Protein AF-A0A183NYF2-F1 (afdb_monomer_lite)

pLDDT: mean 87.05, std 7.38, range [64.56, 96.25]

Radius of gyration: 13.94 Å; chains: 1; bounding box: 38×16×32 Å

Structure (mmCIF, N/CA/C/O backbone):
data_AF-A0A183NYF2-F1
#
_entry.id   AF-A0A183NYF2-F1
#
loop_
_atom_site.group_PDB
_atom_site.id
_atom_site.type_symbol
_atom_site.label_atom_id
_atom_site.label_alt_id
_atom_site.label_comp_id
_atom_site.label_asym_id
_atom_site.label_entity_id
_atom_site.label_seq_id
_atom_site.pdbx_PDB_ins_code
_atom_site.Cartn_x
_atom_site.Cartn_y
_atom_site.Cartn_z
_atom_site.occupancy
_atom_site.B_iso_or_equiv
_atom_site.auth_seq_id
_atom_site.auth_comp_id
_atom_site.auth_asym_id
_atom_site.auth_atom_id
_atom_site.pdbx_PDB_model_num
ATOM 1 N N . VAL A 1 1 ? -7.618 -0.003 1.461 1.00 83.69 1 VAL A N 1
ATOM 2 C CA . VAL A 1 1 ? -6.424 0.173 0.604 1.00 83.69 1 VAL A CA 1
ATOM 3 C C . VAL A 1 1 ? -6.799 1.147 -0.493 1.00 83.69 1 VAL A C 1
ATOM 5 O O . VAL A 1 1 ? -7.841 0.964 -1.107 1.00 83.69 1 VAL A O 1
ATOM 8 N N . ILE A 1 2 ? -6.018 2.202 -0.671 1.00 88.94 2 ILE A N 1
ATOM 9 C CA . ILE A 1 2 ? -6.203 3.251 -1.670 1.00 88.94 2 ILE A CA 1
ATOM 10 C C . ILE A 1 2 ? -5.015 3.151 -2.621 1.00 88.94 2 ILE A C 1
ATOM 12 O O . ILE A 1 2 ? -3.870 3.218 -2.186 1.00 88.94 2 ILE A O 1
ATOM 16 N N . ILE A 1 3 ? -5.278 2.989 -3.914 1.00 90.88 3 ILE A N 1
ATOM 17 C CA . ILE A 1 3 ? -4.232 2.890 -4.933 1.00 90.88 3 ILE A CA 1
ATOM 18 C C . ILE A 1 3 ? -4.341 4.122 -5.820 1.00 90.88 3 ILE A C 1
ATOM 20 O O . ILE A 1 3 ? -5.381 4.367 -6.430 1.00 90.88 3 ILE A O 1
ATOM 24 N N . LYS A 1 4 ? -3.271 4.911 -5.877 1.00 92.75 4 LYS A N 1
ATOM 25 C CA . LYS A 1 4 ? -3.146 6.062 -6.771 1.00 92.75 4 LYS A CA 1
ATOM 26 C C . LYS A 1 4 ? -1.989 5.816 -7.721 1.00 92.75 4 LYS A C 1
ATOM 28 O O . LYS A 1 4 ? -0.913 5.402 -7.303 1.00 92.75 4 LYS A O 1
ATOM 33 N N . ARG A 1 5 ? -2.188 6.104 -9.003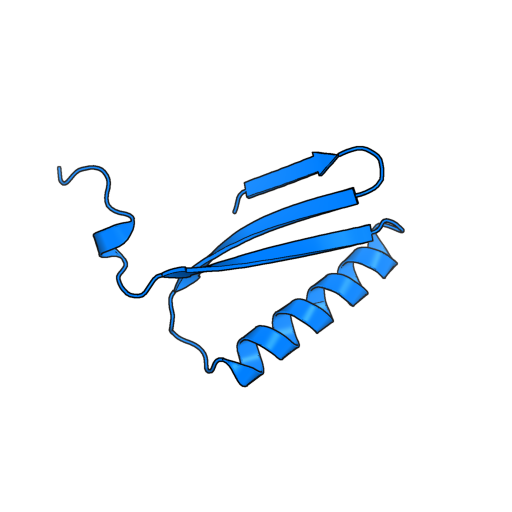 1.00 91.12 5 ARG A N 1
ATOM 34 C CA . ARG A 1 5 ? -1.125 6.041 -10.006 1.00 91.12 5 ARG A CA 1
ATOM 35 C C . ARG A 1 5 ? -0.885 7.435 -10.556 1.00 91.12 5 ARG A C 1
ATOM 37 O O . ARG A 1 5 ? -1.819 8.079 -11.022 1.00 91.12 5 ARG A O 1
ATOM 44 N N . GLN A 1 6 ? 0.359 7.889 -10.492 1.00 91.25 6 GLN A N 1
ATOM 45 C CA . GLN A 1 6 ? 0.786 9.155 -11.070 1.00 91.25 6 GLN A CA 1
ATOM 46 C C . GLN A 1 6 ? 2.006 8.886 -11.946 1.00 91.25 6 GLN A C 1
ATOM 48 O O . GLN A 1 6 ? 3.072 8.527 -11.447 1.00 91.25 6 GLN A O 1
ATOM 53 N N . CYS A 1 7 ? 1.842 9.033 -13.260 1.00 90.56 7 CYS A N 1
ATOM 54 C CA . CYS A 1 7 ? 2.863 8.670 -14.245 1.00 90.56 7 CYS A CA 1
ATOM 55 C C . CYS A 1 7 ? 3.380 7.228 -14.015 1.00 90.56 7 CYS A C 1
ATOM 57 O O . CYS A 1 7 ? 2.585 6.286 -13.951 1.00 90.56 7 CYS A O 1
ATOM 59 N N . ASN A 1 8 ? 4.700 7.056 -13.868 1.00 90.31 8 ASN A N 1
ATOM 60 C CA . ASN A 1 8 ? 5.348 5.766 -13.603 1.00 90.31 8 ASN A CA 1
ATOM 61 C C . ASN A 1 8 ? 5.502 5.442 -12.102 1.00 90.31 8 ASN A C 1
ATOM 63 O O . ASN A 1 8 ? 6.281 4.565 -11.734 1.00 90.31 8 ASN A O 1
ATOM 67 N N . VAL A 1 9 ? 4.803 6.172 -11.230 1.00 91.62 9 VAL A N 1
ATOM 68 C CA . VAL A 1 9 ? 4.828 5.942 -9.784 1.00 91.62 9 VAL A CA 1
ATOM 69 C C . VAL A 1 9 ? 3.474 5.418 -9.331 1.00 91.62 9 VAL A C 1
ATOM 71 O O . VAL A 1 9 ? 2.435 6.049 -9.556 1.00 91.62 9 VAL A O 1
ATOM 74 N N . ILE A 1 10 ? 3.487 4.270 -8.663 1.00 93.81 10 ILE A N 1
ATOM 75 C CA . ILE A 1 10 ? 2.309 3.712 -8.002 1.00 93.81 10 ILE A CA 1
ATOM 76 C C . ILE A 1 10 ? 2.426 4.029 -6.516 1.00 93.81 10 ILE A C 1
ATOM 78 O O . ILE A 1 10 ? 3.379 3.622 -5.861 1.00 93.81 10 ILE A O 1
ATOM 82 N N . ARG A 1 11 ? 1.455 4.767 -5.984 1.00 92.62 11 ARG A N 1
ATOM 83 C CA . ARG A 1 11 ? 1.324 5.033 -4.553 1.00 92.62 11 ARG A CA 1
ATOM 84 C C . ARG A 1 11 ? 0.235 4.148 -3.976 1.00 92.62 11 ARG A C 1
ATOM 86 O O . ARG A 1 11 ? -0.931 4.256 -4.363 1.00 92.62 11 ARG A O 1
ATOM 93 N N . VAL A 1 12 ? 0.615 3.279 -3.053 1.00 92.38 12 VAL A N 1
ATOM 94 C CA . VAL A 1 12 ? -0.301 2.387 -2.347 1.00 92.38 12 VAL A CA 1
ATOM 95 C C . VAL A 1 12 ? -0.421 2.890 -0.919 1.00 92.38 12 VAL A C 1
ATOM 97 O O . VAL A 1 12 ? 0.511 2.768 -0.134 1.00 92.38 12 VAL A O 1
ATOM 100 N N . ALA A 1 13 ? -1.570 3.468 -0.587 1.00 90.62 13 ALA A N 1
ATOM 101 C CA . ALA A 1 13 ? -1.861 3.947 0.752 1.00 90.62 13 ALA A CA 1
ATOM 102 C C . ALA A 1 13 ? -2.800 2.980 1.475 1.00 90.62 13 ALA A C 1
ATOM 104 O O . ALA A 1 13 ? -3.812 2.535 0.923 1.00 90.62 13 ALA A O 1
ATOM 105 N N . PHE A 1 14 ? -2.511 2.643 2.725 1.00 88.25 14 PHE A N 1
ATOM 106 C CA . PHE A 1 14 ? -3.428 1.832 3.520 1.00 88.25 14 PHE A CA 1
ATOM 107 C C . PHE A 1 14 ? -3.351 2.153 5.007 1.00 88.25 14 PHE A C 1
ATOM 109 O O . PHE A 1 14 ? -2.337 2.611 5.529 1.00 88.25 14 PHE A O 1
ATOM 116 N N . LEU A 1 15 ? -4.478 1.905 5.671 1.00 88.19 15 LEU A N 1
ATOM 117 C CA . LEU A 1 15 ? -4.618 2.037 7.111 1.00 88.19 15 LEU A CA 1
ATOM 118 C C . LEU A 1 15 ? -4.280 0.688 7.736 1.00 88.19 15 LEU A C 1
ATOM 120 O O . LEU A 1 15 ? -4.936 -0.312 7.435 1.00 88.19 15 LEU A O 1
ATOM 124 N N . LEU A 1 16 ? -3.252 0.662 8.578 1.00 85.44 16 LEU A N 1
ATOM 125 C CA . LEU A 1 16 ? -2.843 -0.532 9.305 1.00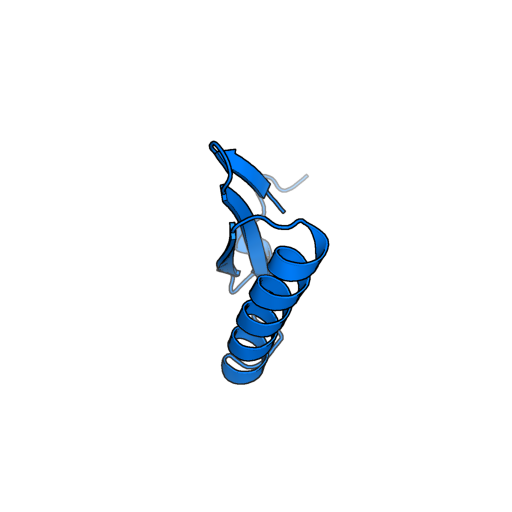 85.44 16 LEU A CA 1
ATOM 126 C C . LEU A 1 16 ? -3.288 -0.409 10.763 1.00 85.44 16 LEU A C 1
ATOM 128 O O . LEU A 1 16 ? -3.002 0.584 11.433 1.00 85.44 16 LEU A O 1
ATOM 132 N N . LEU A 1 17 ? -3.966 -1.438 11.268 1.00 84.50 17 LEU A N 1
ATOM 133 C CA . LEU A 1 17 ? -4.233 -1.550 12.698 1.00 84.50 17 LEU A CA 1
ATOM 134 C C . LEU A 1 17 ? -2.913 -1.848 13.422 1.00 84.50 17 LEU A C 1
ATOM 136 O O . LEU A 1 17 ? -2.150 -2.701 12.962 1.00 84.50 17 LEU A O 1
ATOM 140 N N . LYS A 1 18 ? -2.649 -1.196 14.560 1.00 78.94 18 LYS A N 1
ATOM 141 C CA . LYS A 1 18 ? -1.423 -1.388 15.363 1.00 78.94 18 LYS A CA 1
ATOM 142 C C . LYS A 1 18 ? -1.388 -2.756 16.073 1.00 78.94 18 LYS A C 1
ATOM 144 O O . LYS A 1 18 ? -1.443 -2.838 17.295 1.00 78.94 18 LYS A O 1
ATOM 149 N N . ARG A 1 19 ? -1.339 -3.845 15.301 1.00 79.06 19 ARG A N 1
ATOM 150 C CA . ARG A 1 19 ? -1.267 -5.233 15.791 1.00 79.06 19 ARG A CA 1
ATOM 151 C C . ARG A 1 19 ? 0.157 -5.792 15.791 1.00 79.06 19 ARG A C 1
ATOM 153 O O . ARG A 1 19 ? 0.438 -6.727 16.527 1.00 79.06 19 ARG A O 1
ATOM 160 N N . ILE A 1 20 ? 1.019 -5.230 14.950 1.00 80.69 20 ILE A N 1
ATOM 161 C CA . ILE A 1 20 ? 2.373 -5.712 14.662 1.00 80.69 20 ILE A CA 1
ATOM 162 C C . ILE A 1 20 ? 3.381 -4.718 15.250 1.00 80.69 20 ILE A C 1
ATOM 164 O O . ILE A 1 20 ? 3.072 -3.528 15.388 1.00 80.69 20 ILE A O 1
ATOM 168 N N . SER A 1 21 ? 4.576 -5.189 15.617 1.00 85.62 21 SER A N 1
ATOM 169 C CA . SER A 1 21 ? 5.637 -4.302 16.091 1.00 85.62 21 SER A CA 1
ATOM 170 C C . SER A 1 21 ? 6.070 -3.316 14.984 1.00 85.62 21 SER A C 1
ATOM 172 O O . SER A 1 21 ? 5.972 -3.615 13.786 1.00 85.62 21 SER A O 1
ATOM 174 N N . PRO A 1 22 ? 6.548 -2.111 15.343 1.00 83.75 22 PRO A N 1
ATOM 175 C CA . PRO A 1 22 ? 6.962 -1.118 14.353 1.00 83.75 22 PRO A CA 1
ATOM 176 C C . PRO A 1 22 ? 8.148 -1.593 13.500 1.00 83.75 22 PRO A C 1
ATOM 178 O O . PRO A 1 22 ? 8.232 -1.226 12.333 1.00 83.75 22 PRO A O 1
ATOM 181 N N . GLY A 1 23 ? 9.032 -2.438 14.045 1.00 87.88 23 GLY A N 1
ATOM 182 C CA . GLY A 1 23 ? 10.179 -2.982 13.310 1.00 87.88 23 GLY A CA 1
ATOM 183 C C . GLY A 1 23 ? 9.760 -3.925 12.184 1.00 87.88 23 GLY A C 1
ATOM 184 O O . GLY A 1 23 ? 10.162 -3.740 11.038 1.00 87.88 23 GLY A O 1
ATOM 185 N N . GLU A 1 24 ? 8.890 -4.886 12.491 1.00 89.12 24 GLU A N 1
ATOM 186 C CA . GLU A 1 24 ? 8.339 -5.813 11.495 1.00 89.12 24 GLU A CA 1
ATOM 187 C C . GLU A 1 24 ? 7.522 -5.072 10.431 1.00 89.12 24 GLU A C 1
ATOM 189 O O . GLU A 1 24 ? 7.605 -5.389 9.248 1.00 89.12 24 GLU A O 1
ATOM 194 N N . THR A 1 25 ? 6.769 -4.044 10.834 1.00 89.44 25 THR A N 1
ATOM 195 C CA . THR A 1 25 ? 5.982 -3.229 9.901 1.00 89.44 25 THR A CA 1
ATOM 196 C C . THR A 1 25 ? 6.887 -2.493 8.912 1.00 89.44 25 THR A C 1
ATOM 198 O O . THR A 1 25 ? 6.657 -2.573 7.709 1.00 89.44 25 THR A O 1
ATOM 201 N N . SER A 1 26 ? 7.947 -1.831 9.386 1.00 89.50 26 SER A N 1
ATOM 202 C CA . SER A 1 26 ? 8.910 -1.143 8.514 1.00 89.50 26 SER A CA 1
ATOM 203 C C . SER A 1 26 ? 9.656 -2.108 7.589 1.00 89.50 26 SER A C 1
ATOM 205 O O . SER A 1 26 ? 9.882 -1.784 6.425 1.00 89.50 26 SER A O 1
ATOM 207 N N . PHE A 1 27 ? 9.987 -3.309 8.076 1.00 92.31 27 PHE A N 1
ATOM 208 C CA . PHE A 1 27 ? 10.586 -4.357 7.250 1.00 92.31 27 PHE A CA 1
ATOM 209 C C . PHE A 1 27 ? 9.642 -4.806 6.128 1.00 92.31 27 PHE A C 1
ATOM 211 O O . PHE A 1 27 ? 10.043 -4.854 4.968 1.00 92.31 27 PHE A O 1
ATOM 218 N N . LEU A 1 28 ? 8.377 -5.087 6.454 1.00 91.69 28 LEU A N 1
ATOM 219 C CA . LEU A 1 28 ? 7.369 -5.500 5.476 1.00 91.69 28 LEU A CA 1
ATOM 220 C C . LEU A 1 28 ? 7.098 -4.408 4.435 1.00 91.69 28 LEU A C 1
ATOM 222 O O . LEU A 1 28 ? 6.924 -4.725 3.259 1.00 91.69 28 LEU A O 1
ATOM 226 N N . ILE A 1 29 ? 7.093 -3.136 4.842 1.00 92.19 29 ILE A N 1
ATOM 227 C CA . ILE A 1 29 ? 6.946 -2.002 3.920 1.00 92.19 29 ILE A CA 1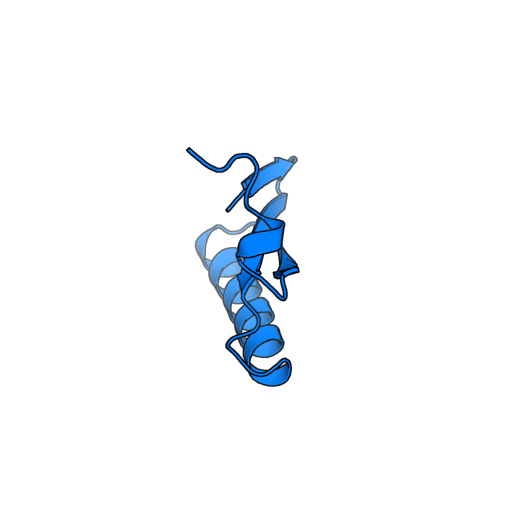
ATOM 228 C C . ILE A 1 29 ? 8.086 -2.009 2.898 1.00 92.19 29 ILE A C 1
ATOM 230 O O . ILE A 1 29 ? 7.813 -2.105 1.706 1.00 92.19 29 ILE A O 1
ATOM 234 N N . GLY A 1 30 ? 9.345 -2.009 3.344 1.00 92.75 30 GLY A N 1
ATOM 235 C CA . GLY A 1 30 ? 10.486 -2.021 2.421 1.00 92.75 30 GLY A CA 1
ATOM 236 C C . GLY A 1 30 ? 10.529 -3.277 1.545 1.00 92.75 30 GLY A C 1
ATOM 237 O O . GLY A 1 30 ? 10.730 -3.191 0.337 1.00 92.75 30 GLY A O 1
ATOM 238 N N . TYR A 1 31 ? 10.255 -4.449 2.126 1.00 94.81 31 TYR A N 1
ATOM 239 C CA . TYR A 1 31 ? 10.200 -5.713 1.388 1.00 94.81 31 TYR A CA 1
ATOM 240 C C . TYR A 1 31 ? 9.167 -5.677 0.254 1.00 94.81 31 TYR A C 1
ATOM 242 O O . TYR A 1 31 ? 9.441 -6.107 -0.867 1.00 94.81 31 TYR A O 1
ATOM 250 N N . THR A 1 32 ? 7.976 -5.145 0.532 1.00 92.94 32 THR A N 1
ATOM 251 C CA . THR A 1 32 ? 6.905 -5.062 -0.465 1.00 92.94 32 THR A CA 1
ATOM 252 C C . THR A 1 32 ? 7.150 -3.973 -1.509 1.00 92.94 32 THR A C 1
ATOM 254 O O . THR A 1 32 ? 6.825 -4.207 -2.673 1.00 92.94 32 THR A O 1
ATOM 257 N N . GLU A 1 33 ? 7.761 -2.837 -1.156 1.00 93.12 33 GLU A N 1
ATOM 258 C CA . GLU A 1 33 ? 8.169 -1.806 -2.127 1.00 93.12 33 GLU A CA 1
ATOM 259 C C . GLU A 1 33 ? 9.158 -2.359 -3.156 1.00 93.12 33 GLU A C 1
ATOM 261 O O . GLU A 1 33 ? 8.936 -2.208 -4.361 1.00 93.12 33 GLU A O 1
ATOM 266 N N . GLU A 1 34 ? 10.200 -3.056 -2.701 1.00 94.88 34 GLU A N 1
ATOM 267 C CA . GLU A 1 34 ? 11.217 -3.642 -3.579 1.00 94.88 34 GLU A CA 1
ATOM 268 C C . GLU A 1 34 ? 10.633 -4.760 -4.450 1.00 94.88 34 GLU A C 1
ATOM 270 O O . GLU A 1 34 ? 10.797 -4.763 -5.674 1.00 94.88 34 GLU A O 1
ATOM 275 N N . MET A 1 35 ? 9.876 -5.683 -3.845 1.00 96.25 35 MET A N 1
ATOM 276 C CA . MET A 1 35 ? 9.276 -6.801 -4.576 1.00 96.25 35 MET A CA 1
ATOM 277 C C . MET A 1 35 ? 8.293 -6.313 -5.650 1.00 96.25 35 MET A C 1
ATOM 279 O O . MET A 1 35 ? 8.330 -6.784 -6.789 1.00 96.25 35 MET A O 1
ATOM 283 N N . LEU A 1 36 ? 7.429 -5.346 -5.323 1.00 92.94 36 LEU A N 1
ATOM 284 C CA . LEU A 1 36 ? 6.473 -4.788 -6.282 1.00 92.94 36 LEU A CA 1
ATOM 285 C C . LEU A 1 36 ? 7.163 -3.950 -7.358 1.00 92.94 36 LEU A C 1
ATOM 287 O O . LEU A 1 36 ? 6.739 -4.001 -8.514 1.00 92.94 36 LEU A O 1
ATOM 291 N N . SER A 1 37 ? 8.231 -3.228 -7.013 1.00 93.19 37 SER A N 1
ATOM 292 C CA . SER A 1 37 ? 9.006 -2.468 -7.995 1.00 93.19 37 SER A CA 1
ATOM 293 C C . SER A 1 37 ? 9.680 -3.388 -9.016 1.00 93.19 37 SER A C 1
ATOM 295 O O . SER A 1 37 ? 9.676 -3.081 -10.210 1.00 93.19 37 SER A O 1
ATOM 297 N N . LEU A 1 38 ? 10.166 -4.560 -8.584 1.00 95.19 38 LEU A N 1
ATOM 298 C CA . LEU A 1 38 ? 10.734 -5.581 -9.469 1.00 95.19 38 LEU A CA 1
ATOM 299 C C . LEU A 1 38 ? 9.675 -6.198 -10.399 1.00 95.19 38 LEU A C 1
ATOM 301 O O . LEU A 1 38 ? 9.901 -6.325 -11.603 1.00 95.19 38 LEU A O 1
ATOM 305 N N . ILE A 1 39 ? 8.511 -6.565 -9.852 1.00 94.94 39 ILE A N 1
ATOM 306 C CA . ILE A 1 39 ? 7.435 -7.229 -10.604 1.00 94.94 39 ILE A CA 1
ATOM 307 C C . ILE A 1 39 ? 6.808 -6.276 -11.627 1.00 94.94 39 ILE A C 1
ATOM 309 O O . ILE A 1 39 ? 6.604 -6.644 -12.783 1.00 94.94 39 ILE A O 1
ATOM 313 N N . LEU A 1 4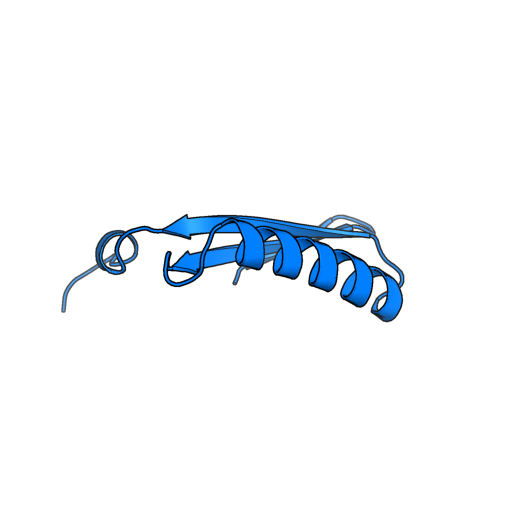0 ? 6.497 -5.047 -11.210 1.00 90.19 40 LEU A N 1
ATOM 314 C CA . LEU A 1 40 ? 5.769 -4.073 -12.028 1.00 90.19 40 LEU A CA 1
ATOM 315 C C . LEU A 1 40 ? 6.697 -3.202 -12.888 1.00 90.19 40 LEU A C 1
ATOM 317 O O . LEU A 1 40 ? 6.210 -2.456 -13.738 1.00 90.19 40 LEU A O 1
ATOM 321 N N . ARG A 1 41 ? 8.022 -3.306 -12.690 1.00 92.00 41 ARG A N 1
ATOM 322 C CA . ARG A 1 41 ? 9.058 -2.499 -13.362 1.00 92.00 41 ARG A CA 1
ATOM 323 C C . ARG A 1 41 ? 8.806 -0.989 -13.257 1.00 92.00 41 ARG A C 1
ATOM 325 O O . ARG A 1 41 ? 9.103 -0.227 -14.177 1.00 92.00 41 ARG A O 1
ATOM 332 N N . CYS A 1 42 ? 8.241 -0.549 -12.139 1.00 91.44 42 CYS A N 1
ATOM 333 C CA . CYS A 1 42 ? 7.906 0.846 -11.871 1.00 91.44 42 CYS A CA 1
ATOM 334 C C . CYS A 1 42 ? 8.169 1.183 -10.405 1.00 91.44 42 CYS A C 1
ATOM 336 O O . CYS A 1 42 ? 8.192 0.291 -9.566 1.00 91.44 42 CYS A O 1
ATOM 338 N N . VAL A 1 43 ? 8.321 2.467 -10.081 1.00 92.44 43 VAL A N 1
ATOM 339 C CA . VAL A 1 43 ? 8.573 2.886 -8.697 1.00 92.44 43 VAL A CA 1
ATOM 340 C C . VAL A 1 43 ? 7.283 2.753 -7.890 1.00 92.44 43 VAL A C 1
ATOM 342 O O . VAL A 1 43 ? 6.292 3.432 -8.178 1.00 92.44 43 VAL A O 1
ATOM 345 N N . VAL A 1 44 ? 7.294 1.898 -6.871 1.00 93.69 44 VAL A N 1
ATOM 346 C CA . VAL A 1 44 ? 6.174 1.739 -5.938 1.00 93.69 44 VAL A CA 1
ATOM 347 C C . VAL A 1 44 ? 6.514 2.428 -4.622 1.00 93.69 44 VAL A C 1
ATOM 349 O O . VAL A 1 44 ? 7.594 2.232 -4.083 1.00 93.69 44 VAL A O 1
ATOM 352 N N . LYS A 1 45 ? 5.594 3.255 -4.123 1.00 92.69 45 LYS A N 1
ATOM 353 C CA . LYS A 1 45 ? 5.686 3.899 -2.809 1.00 92.69 45 LYS A CA 1
ATOM 354 C C . LYS A 1 45 ? 4.516 3.465 -1.941 1.00 92.69 45 LYS A C 1
ATOM 356 O O . LYS A 1 45 ? 3.360 3.628 -2.343 1.00 92.69 45 LYS A O 1
ATOM 361 N N . LEU A 1 46 ? 4.809 2.936 -0.765 1.00 92.12 46 LEU A N 1
ATOM 362 C CA . LEU A 1 46 ? 3.834 2.479 0.213 1.00 92.12 46 LEU A CA 1
ATOM 363 C C . LEU A 1 46 ? 3.695 3.522 1.327 1.00 92.12 46 LEU A C 1
ATOM 365 O O . LEU A 1 46 ? 4.610 3.783 2.100 1.00 92.12 46 LEU A O 1
ATOM 369 N N . GLU A 1 47 ? 2.515 4.134 1.407 1.00 88.75 47 GLU A N 1
ATOM 370 C CA . GLU A 1 47 ? 2.168 5.131 2.422 1.00 88.75 47 GLU A CA 1
ATOM 371 C C . GLU A 1 47 ? 1.288 4.457 3.490 1.00 88.75 47 GLU A C 1
ATOM 373 O O . GLU A 1 47 ? 0.085 4.253 3.304 1.00 88.75 47 GLU A O 1
ATOM 378 N N . VAL A 1 48 ? 1.891 4.065 4.616 1.00 87.12 48 VAL A N 1
ATOM 379 C CA . VAL A 1 48 ? 1.174 3.385 5.707 1.00 87.12 48 VAL A CA 1
ATOM 380 C C . VAL A 1 48 ? 0.800 4.376 6.791 1.00 87.12 48 VAL A C 1
ATOM 382 O O . VAL A 1 48 ? 1.663 5.017 7.386 1.00 87.12 48 VAL A O 1
ATOM 385 N N . GLN A 1 49 ? -0.493 4.456 7.093 1.00 85.69 49 GLN A N 1
ATOM 386 C CA . GLN A 1 49 ? -0.989 5.216 8.232 1.00 85.69 49 GLN A CA 1
ATOM 387 C C . GLN A 1 49 ? -1.449 4.250 9.327 1.00 85.69 49 GLN A C 1
ATOM 389 O O . GLN A 1 49 ? -2.304 3.391 9.108 1.00 85.69 49 GLN A O 1
ATOM 394 N N . LEU A 1 50 ? -0.862 4.385 10.515 1.00 84.94 50 LEU A N 1
ATOM 395 C CA . LEU A 1 50 ? -1.210 3.572 11.676 1.00 84.94 50 LEU A CA 1
ATOM 396 C C . LEU A 1 50 ? -2.487 4.107 12.324 1.00 84.94 50 LEU A C 1
ATOM 398 O O . LEU A 1 50 ? -2.578 5.292 12.641 1.00 84.94 50 LEU A O 1
ATOM 402 N N . VAL A 1 51 ? -3.445 3.215 12.562 1.00 83.94 51 VAL A N 1
ATOM 403 C CA . VAL A 1 51 ? -4.668 3.506 13.315 1.00 83.94 51 VAL A CA 1
ATOM 404 C C . VAL A 1 51 ? -4.659 2.694 14.607 1.00 83.94 51 VAL A C 1
ATOM 406 O O . VAL A 1 51 ? -4.369 1.493 14.604 1.00 83.94 51 VAL A O 1
ATOM 409 N N . ILE A 1 52 ? -4.945 3.367 15.723 1.00 78.62 52 ILE A N 1
ATOM 410 C CA . ILE A 1 52 ? -4.896 2.780 17.067 1.00 78.62 52 ILE A CA 1
ATOM 411 C C . ILE A 1 52 ? -6.172 1.980 17.332 1.00 78.62 52 IL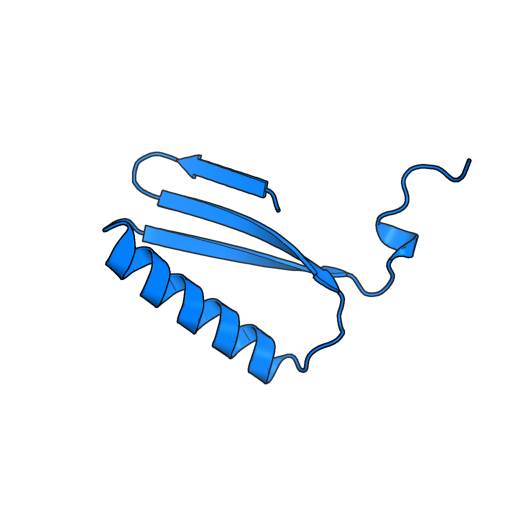E A C 1
ATOM 413 O O . ILE A 1 52 ? -6.093 0.837 17.777 1.00 78.62 52 ILE A O 1
ATOM 417 N N . SER A 1 53 ? -7.333 2.545 16.995 1.00 76.38 53 SER A N 1
ATOM 418 C CA . SER A 1 53 ? -8.625 1.932 17.279 1.00 76.38 53 SER A CA 1
ATOM 4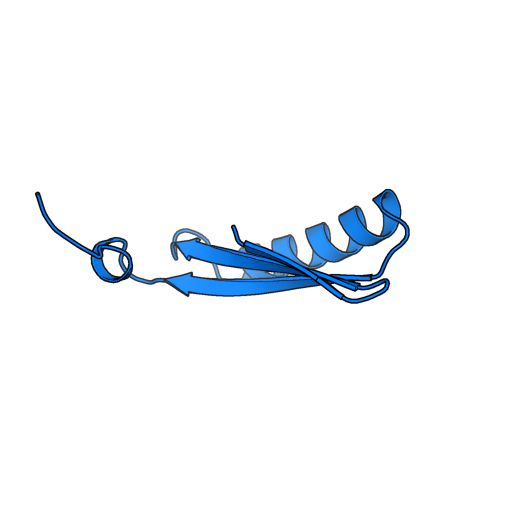19 C C . SER A 1 53 ? -9.451 1.781 16.014 1.00 76.38 53 SER A C 1
ATOM 421 O O . SER A 1 53 ? -9.586 2.705 15.218 1.00 76.38 53 SER A O 1
ATOM 423 N N . LYS A 1 54 ? -10.100 0.623 15.853 1.00 72.12 54 LYS A N 1
ATOM 424 C CA . LYS A 1 54 ? -11.074 0.417 14.768 1.00 72.12 54 LYS A CA 1
ATOM 425 C C . LYS A 1 54 ? -12.207 1.452 14.827 1.00 72.12 54 LYS A C 1
ATOM 427 O O . LYS A 1 54 ? -12.732 1.820 13.783 1.00 72.12 54 LYS A O 1
ATOM 432 N N . ASN A 1 55 ? -12.502 1.953 16.029 1.00 68.44 55 ASN A N 1
ATOM 433 C CA . ASN A 1 55 ? -13.487 2.997 16.298 1.00 68.44 55 ASN A CA 1
ATOM 434 C C . ASN A 1 55 ? -13.178 4.326 15.598 1.00 68.44 55 ASN A C 1
ATOM 436 O O . ASN A 1 55 ? -14.115 5.015 15.214 1.00 68.44 55 ASN A O 1
ATOM 440 N N . ASP A 1 56 ? -11.903 4.641 15.347 1.00 64.56 56 ASP A N 1
ATOM 441 C CA . ASP A 1 56 ? -11.499 5.875 14.656 1.00 64.56 56 ASP A CA 1
ATOM 442 C C . ASP A 1 56 ? -11.840 5.842 13.155 1.00 64.56 56 ASP A C 1
ATOM 444 O O . ASP A 1 56 ? -11.838 6.868 12.481 1.00 64.56 56 ASP A O 1
ATOM 448 N N . VAL A 1 57 ? -12.143 4.655 12.618 1.00 75.44 57 VAL A N 1
ATOM 449 C CA . VAL A 1 57 ? -12.540 4.442 11.215 1.00 75.44 57 VAL A CA 1
ATOM 450 C C . VAL A 1 57 ? -14.065 4.301 11.082 1.00 75.44 57 VAL A C 1
ATOM 452 O O . VAL A 1 57 ? -14.582 4.140 9.976 1.00 75.44 57 VAL A O 1
ATOM 455 N N . ILE A 1 58 ? -14.815 4.339 12.190 1.00 79.69 58 ILE A N 1
ATOM 456 C CA . ILE A 1 58 ? -16.271 4.165 12.164 1.00 79.69 58 ILE A CA 1
ATOM 457 C C . ILE A 1 58 ? -16.928 5.501 11.827 1.00 79.69 58 ILE A C 1
ATOM 459 O O . ILE A 1 58 ? -16.957 6.423 12.634 1.00 79.69 58 ILE A O 1
ATOM 463 N N . PHE A 1 59 ? -17.493 5.585 10.624 1.00 79.56 59 PHE A N 1
ATOM 464 C CA . PHE A 1 59 ? -18.219 6.772 10.170 1.00 79.56 59 PHE A CA 1
ATOM 465 C C . PHE A 1 59 ? -19.633 6.872 10.767 1.00 79.56 59 PHE A C 1
ATOM 467 O O . PHE A 1 59 ? -20.122 7.968 11.029 1.00 79.56 59 PHE A O 1
ATOM 474 N N . ARG A 1 60 ? -20.311 5.736 10.981 1.00 75.44 60 ARG A N 1
ATOM 475 C CA . ARG A 1 60 ? -21.671 5.689 11.534 1.00 75.44 60 ARG A CA 1
ATOM 476 C C . ARG A 1 60 ? -21.918 4.360 12.243 1.00 75.44 60 ARG A C 1
ATOM 478 O O . ARG A 1 60 ? -21.540 3.314 11.721 1.00 75.44 60 ARG A O 1
ATOM 485 N N . TYR A 1 61 ? -22.579 4.417 13.395 1.00 75.50 61 TYR A N 1
ATOM 486 C CA . TYR A 1 61 ? -23.170 3.250 14.046 1.00 75.50 61 TYR A CA 1
ATOM 487 C C . TYR A 1 61 ? -24.621 3.118 13.563 1.00 75.50 61 TYR A C 1
ATOM 489 O O . TYR A 1 61 ? -25.351 4.114 13.551 1.00 75.50 61 TYR A O 1
ATOM 497 N N . VAL A 1 62 ? -24.985 1.924 13.085 1.00 68.50 62 VAL A N 1
ATOM 498 C CA . VAL A 1 62 ? -26.358 1.538 12.713 1.00 68.50 62 VAL A CA 1
ATOM 499 C C . VAL A 1 62 ? -26.959 0.759 13.867 1.00 68.50 62 VAL A C 1
ATOM 501 O O . VAL A 1 62 ? -26.223 -0.097 14.407 1.00 68.50 62 VAL A O 1
#

Sequence (62 aa):
VIIKRQCNVIRVAFLLLKRISPGETSFLIGYTEEMLSLILRCVVKLEVQLVISKNDVIFRYV

Foldseek 3Di:
DDWDDDPLEIEAEDEDEPPDDPVVVVVVQVVCQVVCCVVVVGGYHYHYDYDHDPVVVDPDDD

InterPro domains:
  IPR026146 Small ribosomal subunit protein uS3m, metazoan [PF14955] (1-62)
  IPR026146 Small ribosomal subunit protein uS3m, metazoan [PTHR21244] (1-62)

Secondary structure (DSSP, 8-state):
-EEEEETTEEEEEEEEES-S-HHHHHHHHHHHHHHHHHHHTSEEEEEEEEES-GGGG-----

Organism: NCBI:txid31246